Protein AF-A0A7X8MDA4-F1 (afdb_mo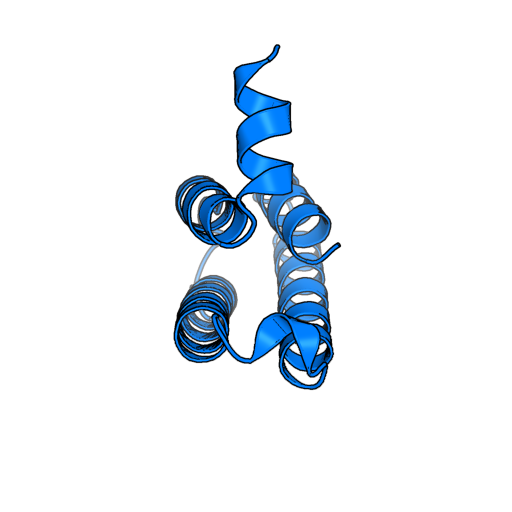nomer)

Solvent-accessible surface area (backbone atoms only — not comparable to full-atom values): 4815 Å² total; per-residue (Å²): 108,39,62,55,27,43,51,49,19,48,75,22,49,93,40,58,69,57,20,45,54,22,44,52,53,21,48,54,40,47,53,58,46,64,73,36,76,90,40,58,91,47,39,70,57,51,53,52,51,46,52,54,49,50,52,50,61,70,42,96,57,72,64,87,36,64,72,57,48,58,57,59,42,62,76,36,67,66,64,42,54,59,64,75,74,111

Radius of gyration: 12.81 Å; Cα contacts (8 Å, |Δi|>4): 79; chains: 1; bounding box: 29×31×32 Å

Nearest PDB structures (foldseek):
  8dz8-assembly2_B  TM=4.884E-01  e=5.056E-01  synthetic construct
  7vrc-assembly2_C  TM=2.807E-01  e=6.016E+00  Saccharomyces cerevisiae S288C

Structure (mmCIF, N/CA/C/O backbone):
data_AF-A0A7X8MDA4-F1
#
_entry.id   AF-A0A7X8MDA4-F1
#
loop_
_atom_site.group_PDB
_atom_site.id
_atom_site.type_symbol
_atom_site.label_atom_id
_atom_site.label_alt_id
_atom_site.label_comp_id
_atom_site.label_asym_id
_atom_site.label_entity_id
_atom_site.label_seq_id
_atom_site.pdbx_PDB_ins_code
_atom_site.Cartn_x
_atom_site.Cartn_y
_atom_site.Cartn_z
_atom_site.occupancy
_atom_site.B_iso_or_equiv
_atom_site.auth_seq_id
_atom_site.auth_comp_id
_atom_site.auth_asym_id
_atom_site.auth_atom_id
_atom_site.pdbx_PDB_model_num
ATOM 1 N N . MET A 1 1 ? 3.832 4.974 8.934 1.00 74.75 1 MET A N 1
ATOM 2 C CA . MET A 1 1 ? 4.794 3.879 8.657 1.00 74.75 1 MET A CA 1
ATOM 3 C C . MET A 1 1 ? 4.538 3.226 7.302 1.00 74.75 1 MET A C 1
ATOM 5 O O . MET A 1 1 ? 5.394 3.380 6.448 1.00 74.75 1 MET A O 1
ATOM 9 N N . ALA A 1 2 ? 3.376 2.608 7.038 1.00 88.50 2 ALA A N 1
ATOM 10 C CA . ALA A 1 2 ? 3.070 2.041 5.710 1.00 88.50 2 ALA A CA 1
ATOM 11 C C . ALA A 1 2 ? 3.175 3.073 4.564 1.00 88.50 2 ALA A C 1
ATOM 13 O O . ALA A 1 2 ? 3.782 2.800 3.532 1.00 88.50 2 ALA A O 1
ATOM 14 N N . LEU A 1 3 ? 2.681 4.299 4.787 1.00 90.94 3 LEU A N 1
ATOM 15 C CA . LEU A 1 3 ? 2.819 5.419 3.843 1.00 90.94 3 LEU A CA 1
ATOM 16 C C . LEU A 1 3 ? 4.279 5.806 3.550 1.00 90.94 3 LEU A C 1
ATOM 18 O O . LEU A 1 3 ? 4.575 6.228 2.437 1.00 90.94 3 LEU A O 1
ATOM 22 N N . ASN A 1 4 ? 5.202 5.627 4.503 1.00 93.44 4 ASN A N 1
ATOM 23 C CA . ASN A 1 4 ? 6.617 5.949 4.288 1.00 93.44 4 ASN A CA 1
ATOM 24 C C . ASN A 1 4 ? 7.246 4.969 3.294 1.00 93.44 4 ASN A C 1
ATOM 26 O O . ASN A 1 4 ? 8.009 5.383 2.427 1.00 93.44 4 ASN A O 1
ATOM 30 N N . GLU A 1 5 ? 6.895 3.685 3.388 1.00 96.44 5 GLU A N 1
ATOM 31 C CA . GLU A 1 5 ? 7.348 2.671 2.432 1.00 96.44 5 GLU A CA 1
ATOM 32 C C . GLU A 1 5 ? 6.678 2.841 1.067 1.00 96.44 5 GLU A C 1
ATOM 34 O O . GLU A 1 5 ? 7.329 2.680 0.038 1.00 96.44 5 GLU A O 1
ATOM 39 N N . LEU A 1 6 ? 5.422 3.292 1.029 1.00 94.44 6 LEU A N 1
ATOM 40 C CA . LEU A 1 6 ? 4.764 3.627 -0.233 1.00 94.44 6 LEU A CA 1
ATOM 41 C C . LEU A 1 6 ? 5.405 4.849 -0.923 1.00 94.44 6 LEU A C 1
ATOM 43 O O . LEU A 1 6 ? 5.556 4.862 -2.147 1.00 94.44 6 LEU A O 1
ATOM 47 N N . ASN A 1 7 ? 5.838 5.845 -0.142 1.00 95.00 7 ASN A N 1
ATOM 48 C CA . ASN A 1 7 ? 6.620 6.985 -0.626 1.00 95.00 7 ASN A CA 1
ATOM 49 C C . ASN A 1 7 ? 8.037 6.570 -1.056 1.00 95.00 7 ASN A C 1
ATOM 51 O O . ASN A 1 7 ?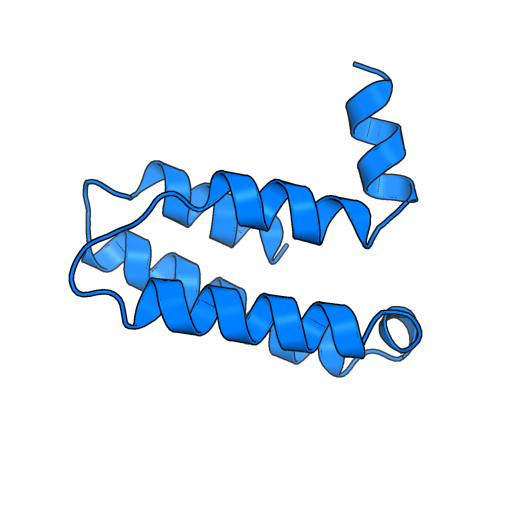 8.548 7.029 -2.074 1.00 95.00 7 ASN A O 1
ATOM 55 N N . ARG A 1 8 ? 8.668 5.637 -0.336 1.00 95.88 8 ARG A N 1
ATOM 56 C CA . ARG A 1 8 ? 9.941 5.042 -0.760 1.00 95.88 8 ARG A CA 1
ATOM 57 C C . ARG A 1 8 ? 9.795 4.342 -2.111 1.00 95.88 8 ARG A C 1
ATOM 59 O O . ARG A 1 8 ? 10.637 4.555 -2.975 1.00 95.88 8 ARG A O 1
ATOM 6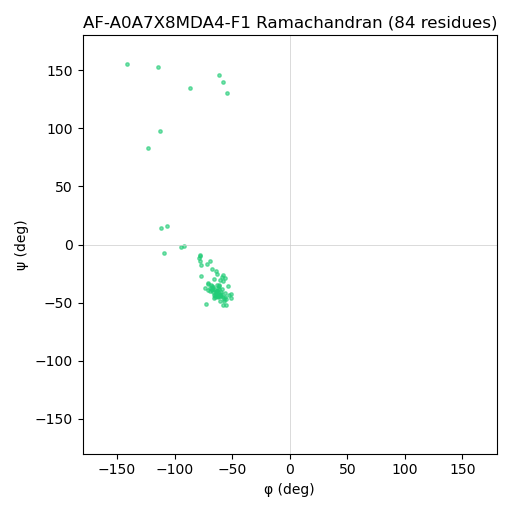6 N N . ALA A 1 9 ? 8.723 3.574 -2.316 1.00 96.88 9 ALA A N 1
ATOM 67 C CA . ALA A 1 9 ? 8.436 2.941 -3.602 1.00 96.88 9 ALA A CA 1
ATOM 68 C C . ALA A 1 9 ? 8.314 3.988 -4.723 1.00 96.88 9 ALA A C 1
ATOM 70 O O . ALA A 1 9 ? 8.960 3.844 -5.755 1.00 96.88 9 ALA A O 1
ATOM 71 N N . GLN A 1 10 ? 7.588 5.092 -4.498 1.00 96.38 10 GLN A N 1
ATOM 72 C CA . GLN A 1 10 ? 7.499 6.197 -5.465 1.00 96.38 10 GLN A CA 1
ATOM 73 C C . GLN A 1 10 ? 8.883 6.699 -5.905 1.00 96.38 10 GLN A C 1
ATOM 75 O O . GLN A 1 10 ? 9.103 6.912 -7.097 1.00 96.38 10 GLN A O 1
ATOM 80 N N . ASN A 1 11 ? 9.815 6.847 -4.963 1.00 96.88 11 ASN A N 1
ATOM 81 C CA . ASN A 1 11 ? 11.166 7.348 -5.230 1.00 96.88 11 ASN A CA 1
ATOM 82 C C . ASN A 1 11 ? 12.104 6.303 -5.860 1.00 96.88 11 ASN A C 1
ATOM 84 O O . ASN A 1 11 ? 13.150 6.671 -6.385 1.00 96.88 11 ASN A O 1
ATOM 88 N N . MET A 1 12 ? 11.739 5.018 -5.834 1.00 96.62 12 MET A N 1
ATOM 89 C CA . MET A 1 12 ? 12.545 3.901 -6.348 1.00 96.62 12 MET A CA 1
ATOM 90 C C . MET A 1 12 ? 12.012 3.324 -7.666 1.00 96.62 12 MET A C 1
ATOM 92 O O . MET A 1 12 ? 12.406 2.231 -8.057 1.00 96.62 12 MET A O 1
ATOM 96 N N . GLN A 1 13 ? 11.134 4.031 -8.386 1.00 95.69 13 GLN A N 1
ATOM 97 C CA . GLN A 1 13 ? 10.569 3.545 -9.657 1.00 95.69 13 GLN A CA 1
ATOM 98 C C . GLN A 1 13 ? 11.627 3.191 -10.716 1.00 95.69 13 GLN A C 1
ATOM 100 O O . GLN A 1 13 ? 11.397 2.299 -11.527 1.00 95.69 13 GLN A O 1
ATOM 105 N N . SER A 1 14 ? 12.795 3.841 -10.699 1.00 96.38 14 SER A N 1
ATOM 106 C CA . SER A 1 14 ? 13.919 3.520 -11.592 1.00 96.38 14 SER A CA 1
ATOM 107 C C . SER A 1 14 ? 14.729 2.291 -11.156 1.00 96.38 14 SER A C 1
ATOM 109 O O . SER A 1 14 ? 15.541 1.788 -11.929 1.00 96.38 14 SER A O 1
ATOM 111 N N . VAL A 1 15 ? 14.511 1.782 -9.940 1.00 97.38 15 VAL A N 1
ATOM 112 C CA . VAL A 1 15 ? 15.218 0.637 -9.353 1.00 97.38 15 VAL A CA 1
ATOM 113 C C . VAL A 1 15 ? 14.187 -0.424 -8.965 1.00 97.38 15 VAL A C 1
ATOM 115 O O . VAL A 1 15 ? 13.755 -0.519 -7.817 1.00 97.38 15 VAL A O 1
ATOM 118 N N . ALA A 1 16 ? 13.777 -1.242 -9.939 1.00 95.75 16 ALA A N 1
ATOM 119 C CA . ALA A 1 16 ? 12.636 -2.157 -9.810 1.00 95.75 16 ALA A CA 1
ATOM 120 C C . ALA A 1 16 ? 12.701 -3.102 -8.592 1.00 95.75 16 ALA A C 1
ATOM 122 O O . ALA A 1 16 ? 11.674 -3.379 -7.972 1.00 95.75 16 ALA A O 1
ATOM 123 N N . LEU A 1 17 ? 13.896 -3.575 -8.217 1.00 97.25 17 LEU A N 1
ATOM 124 C CA . LEU A 1 17 ? 14.072 -4.414 -7.029 1.00 97.25 17 LEU A CA 1
ATOM 125 C C . LEU A 1 17 ? 13.735 -3.654 -5.737 1.00 97.25 17 LEU A C 1
ATOM 127 O O . LEU A 1 17 ? 13.010 -4.167 -4.887 1.00 97.25 17 LEU A O 1
ATOM 131 N N . GLU A 1 18 ? 14.220 -2.420 -5.600 1.00 97.69 18 GLU A N 1
ATOM 132 C CA . GLU A 1 18 ? 13.962 -1.588 -4.421 1.00 97.69 18 GLU A CA 1
ATOM 133 C C . GLU A 1 18 ? 12.512 -1.097 -4.373 1.00 97.69 18 GLU A C 1
ATOM 135 O O . GLU A 1 18 ? 11.919 -1.043 -3.294 1.00 97.69 18 GLU A O 1
ATOM 140 N N . TYR A 1 19 ? 11.903 -0.833 -5.535 1.00 98.25 19 TYR A N 1
ATOM 141 C CA . TYR A 1 19 ? 10.465 -0.593 -5.651 1.00 98.25 19 TYR A CA 1
ATOM 142 C C . TYR A 1 19 ? 9.658 -1.758 -5.062 1.00 98.25 19 TYR A C 1
ATOM 144 O O . TYR A 1 19 ? 8.822 -1.550 -4.181 1.00 98.25 19 TYR A O 1
ATOM 152 N N . LYS A 1 20 ? 9.944 -2.997 -5.491 1.00 97.94 20 LYS A N 1
ATOM 153 C CA . LYS A 1 20 ? 9.239 -4.193 -5.004 1.00 97.94 20 LYS A CA 1
ATOM 154 C C . LYS A 1 20 ? 9.437 -4.421 -3.509 1.00 97.94 20 LYS A C 1
ATOM 156 O O . LYS A 1 20 ? 8.451 -4.613 -2.804 1.00 97.94 20 LYS A O 1
ATOM 161 N N . ARG A 1 21 ? 10.671 -4.299 -3.012 1.00 98.25 21 ARG A N 1
ATOM 162 C CA . ARG A 1 21 ? 10.983 -4.413 -1.577 1.00 98.25 21 ARG A CA 1
ATOM 163 C C . ARG A 1 21 ? 10.234 -3.386 -0.729 1.00 98.25 21 ARG A C 1
ATOM 165 O O . ARG A 1 21 ? 9.801 -3.686 0.380 1.00 98.25 21 ARG A O 1
ATOM 172 N N . ALA A 1 22 ? 10.078 -2.161 -1.231 1.00 98.19 22 ALA A N 1
ATOM 173 C CA . ALA A 1 22 ? 9.299 -1.134 -0.549 1.00 98.19 22 ALA A CA 1
ATOM 174 C C . ALA A 1 22 ? 7.799 -1.478 -0.515 1.00 98.19 22 ALA A C 1
ATOM 176 O O . ALA A 1 22 ? 7.152 -1.289 0.515 1.00 98.19 22 ALA A O 1
ATOM 177 N N . LEU A 1 23 ? 7.247 -2.042 -1.594 1.00 98.12 23 LEU A N 1
ATOM 178 C CA . LEU A 1 23 ? 5.859 -2.513 -1.607 1.00 98.12 23 LEU A CA 1
ATOM 179 C C . LEU A 1 23 ? 5.628 -3.726 -0.691 1.00 98.12 23 LEU A C 1
ATOM 181 O O . LEU A 1 23 ? 4.604 -3.758 -0.015 1.00 98.12 23 LEU A O 1
ATOM 185 N N . GLU A 1 24 ? 6.565 -4.675 -0.609 1.00 98.06 24 GLU A N 1
ATOM 186 C CA . GLU A 1 24 ? 6.500 -5.821 0.320 1.00 98.06 24 GLU A CA 1
ATOM 187 C C . GLU A 1 24 ? 6.399 -5.352 1.771 1.00 98.06 24 GLU A C 1
ATOM 189 O O . GLU A 1 24 ? 5.443 -5.686 2.469 1.00 98.06 24 GLU A O 1
ATOM 194 N N . ARG A 1 25 ? 7.308 -4.464 2.191 1.00 98.12 25 ARG A N 1
ATOM 195 C CA . ARG A 1 25 ? 7.249 -3.864 3.532 1.00 98.12 25 ARG A CA 1
ATOM 196 C C . ARG A 1 25 ? 5.966 -3.065 3.749 1.00 98.12 25 ARG A C 1
ATOM 198 O O . ARG A 1 25 ? 5.418 -3.057 4.848 1.00 98.12 25 ARG A O 1
ATOM 205 N N . CYS A 1 26 ? 5.461 -2.385 2.718 1.00 97.31 26 CYS A N 1
ATOM 206 C CA . CYS A 1 26 ? 4.185 -1.679 2.805 1.00 97.31 26 CYS A CA 1
ATOM 207 C C . CYS A 1 26 ? 3.018 -2.649 3.069 1.00 97.31 26 CYS A C 1
ATOM 209 O O . CYS A 1 26 ? 2.199 -2.374 3.944 1.00 97.31 26 CYS A O 1
ATOM 211 N N . LEU A 1 27 ? 2.971 -3.793 2.373 1.00 97.62 27 LEU A N 1
ATOM 212 C CA . LEU A 1 27 ? 1.971 -4.846 2.590 1.00 97.62 27 LEU A CA 1
ATOM 213 C C . LEU A 1 27 ? 2.042 -5.408 4.013 1.00 97.62 27 LEU A C 1
ATOM 215 O O . LEU A 1 27 ? 1.018 -5.446 4.692 1.00 97.62 27 LEU A O 1
ATOM 219 N N . GLU A 1 28 ? 3.238 -5.764 4.484 1.00 97.31 28 GLU A N 1
ATOM 220 C CA . GLU A 1 28 ? 3.456 -6.258 5.850 1.00 97.31 28 GLU A CA 1
ATOM 221 C C . GLU A 1 28 ? 2.956 -5.259 6.899 1.00 97.31 28 GLU A C 1
ATOM 223 O O . GLU A 1 28 ? 2.244 -5.620 7.837 1.00 97.31 28 GLU A O 1
ATOM 228 N N . LEU A 1 29 ? 3.272 -3.974 6.722 1.00 95.94 29 LEU A N 1
ATOM 229 C CA . LEU A 1 29 ? 2.832 -2.920 7.631 1.00 95.94 29 LEU A CA 1
ATOM 230 C C . LEU A 1 29 ? 1.312 -2.729 7.609 1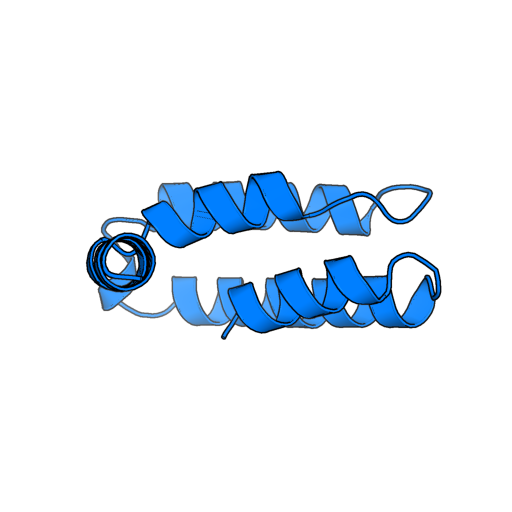.00 95.94 29 LEU A C 1
ATOM 232 O O . LEU A 1 29 ? 0.723 -2.499 8.663 1.00 95.94 29 LEU A O 1
ATOM 236 N N . VAL A 1 30 ? 0.664 -2.831 6.445 1.00 94.50 30 VAL A N 1
ATOM 237 C CA . VAL A 1 30 ? -0.803 -2.761 6.344 1.00 94.50 30 VAL A CA 1
ATOM 238 C C . VAL A 1 30 ? -1.466 -3.971 7.008 1.00 94.50 30 VAL A C 1
ATOM 240 O O . VAL A 1 30 ? -2.494 -3.810 7.673 1.00 94.50 30 VAL A O 1
ATOM 243 N N . ASP A 1 31 ? -0.871 -5.158 6.897 1.00 94.56 31 ASP A N 1
ATOM 244 C CA . ASP A 1 31 ? -1.352 -6.365 7.573 1.00 94.56 31 ASP A CA 1
ATOM 245 C C . ASP A 1 31 ? -1.215 -6.237 9.098 1.00 94.56 31 ASP A C 1
ATOM 247 O O . ASP A 1 31 ? -2.179 -6.479 9.831 1.00 94.56 31 ASP A O 1
ATOM 251 N N . LEU A 1 32 ? -0.078 -5.724 9.578 1.00 94.44 32 LEU A N 1
ATOM 252 C CA . LEU A 1 32 ? 0.130 -5.404 10.993 1.00 94.44 32 LEU A CA 1
ATOM 253 C C . LEU A 1 32 ? -0.856 -4.343 11.503 1.00 94.44 32 LEU A C 1
ATOM 255 O O . LEU A 1 32 ? -1.413 -4.499 12.589 1.00 94.44 32 LEU A O 1
ATOM 259 N N . MET A 1 33 ? -1.106 -3.278 10.732 1.00 91.62 33 MET A N 1
ATOM 260 C CA . MET A 1 33 ? -2.100 -2.252 11.076 1.00 91.62 33 MET A CA 1
ATOM 261 C C . MET A 1 33 ? -3.503 -2.855 11.186 1.00 91.62 33 MET A C 1
ATOM 263 O O . MET A 1 33 ? -4.219 -2.580 12.146 1.00 91.62 33 MET A O 1
ATOM 267 N N . SER A 1 34 ? -3.881 -3.718 10.243 1.00 91.31 34 SER A N 1
ATOM 268 C CA . SER A 1 34 ? -5.206 -4.348 10.194 1.00 91.31 34 SER A CA 1
ATOM 269 C C . SER A 1 34 ? -5.493 -5.259 11.395 1.00 91.31 34 SER A C 1
ATOM 271 O O . SER A 1 34 ? -6.658 -5.484 11.724 1.00 91.31 34 SER A O 1
ATOM 273 N N . ALA A 1 35 ? -4.454 -5.761 12.070 1.00 92.56 35 ALA A N 1
ATOM 274 C CA . ALA A 1 35 ? -4.585 -6.546 13.296 1.00 92.56 35 ALA A CA 1
ATOM 275 C C . AL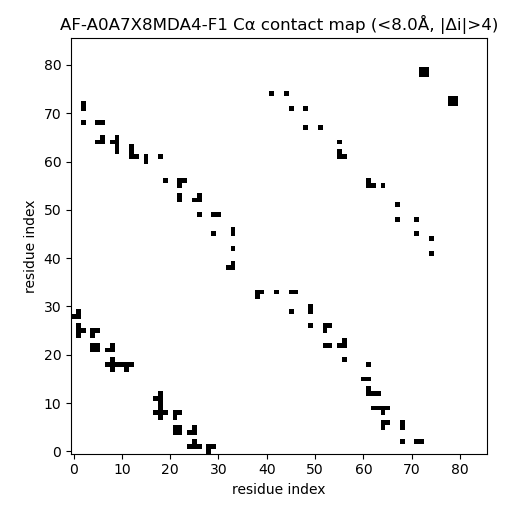A A 1 35 ? -4.872 -5.689 14.548 1.00 92.56 35 ALA A C 1
ATOM 277 O O . ALA A 1 35 ? -5.329 -6.218 15.562 1.00 92.56 35 ALA A O 1
ATOM 278 N N . GLN A 1 36 ? -4.632 -4.373 14.503 1.00 92.94 36 GLN A N 1
ATOM 279 C CA . GLN A 1 36 ? -4.785 -3.499 15.668 1.00 92.94 36 GLN A CA 1
ATOM 280 C C . GLN A 1 36 ? -6.231 -2.984 15.816 1.00 92.94 36 GLN A C 1
ATOM 282 O O . GLN A 1 36 ? -6.809 -2.475 14.850 1.00 92.94 36 GLN A O 1
ATOM 287 N N . PRO A 1 37 ? -6.826 -3.012 17.029 1.00 92.88 37 PRO A N 1
ATOM 288 C CA . PRO A 1 37 ? -8.211 -2.585 17.250 1.00 92.88 37 PRO A CA 1
ATOM 289 C C . PRO A 1 37 ? -8.525 -1.141 16.835 1.00 92.88 37 PRO A C 1
ATOM 291 O O . PRO A 1 37 ? -9.644 -0.871 16.401 1.00 92.88 37 PRO A O 1
ATOM 294 N N . VAL A 1 38 ? -7.547 -0.231 16.929 1.00 89.12 38 VAL A N 1
ATOM 295 C CA . VAL A 1 38 ? -7.697 1.190 16.557 1.00 89.12 38 VAL A CA 1
ATOM 296 C C . VAL A 1 38 ? -8.097 1.378 15.089 1.00 89.12 38 VAL A C 1
ATOM 298 O O . VAL A 1 38 ? -8.795 2.330 14.757 1.00 89.12 38 VAL A O 1
ATOM 301 N N . TRP A 1 39 ? -7.729 0.433 14.221 1.00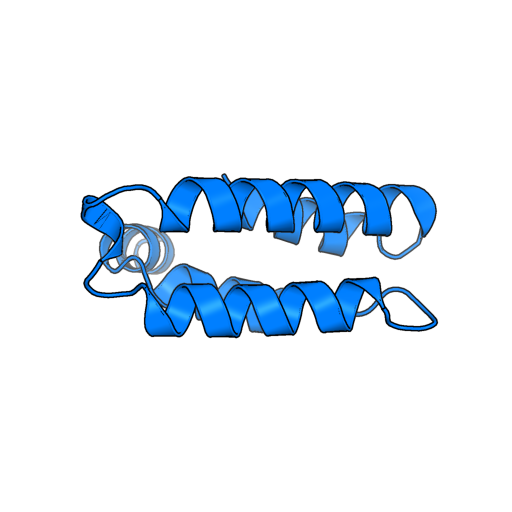 89.12 39 TRP A N 1
ATOM 302 C CA . TRP A 1 39 ? -8.022 0.485 12.791 1.00 89.12 39 TRP A CA 1
ATOM 303 C C . TRP A 1 39 ? -9.333 -0.205 12.400 1.00 89.12 39 TRP A C 1
ATOM 305 O O . TRP A 1 39 ? -9.710 -0.163 11.230 1.00 89.12 39 TRP A O 1
ATOM 315 N N . ARG A 1 40 ? -10.076 -0.801 13.348 1.00 91.12 40 ARG A N 1
ATOM 316 C CA . ARG A 1 40 ? -11.366 -1.465 13.068 1.00 91.12 40 ARG A CA 1
ATOM 317 C C . ARG A 1 40 ? -12.354 -0.594 12.274 1.00 91.12 40 ARG A C 1
ATOM 319 O O . ARG A 1 40 ? -12.938 -1.135 11.336 1.00 91.12 40 ARG A O 1
ATOM 326 N N . PRO A 1 41 ? -12.528 0.715 12.566 1.00 90.56 41 PRO A N 1
ATOM 327 C CA . PRO A 1 41 ? -13.450 1.563 11.804 1.00 90.56 41 PRO A CA 1
ATOM 328 C C . PRO A 1 41 ? -13.067 1.739 10.328 1.00 90.56 41 PRO A C 1
ATOM 330 O O . PRO A 1 41 ? -13.944 1.983 9.510 1.00 90.56 41 PRO A O 1
ATOM 333 N N . ALA A 1 42 ? -11.781 1.591 9.990 1.00 89.62 42 ALA A N 1
ATOM 334 C CA . ALA A 1 42 ? -11.236 1.760 8.640 1.00 89.62 42 ALA A CA 1
ATOM 335 C C . ALA A 1 42 ? -10.745 0.433 8.027 1.00 89.62 42 ALA A C 1
ATOM 337 O O . ALA A 1 42 ? -9.996 0.424 7.049 1.00 89.62 42 ALA A O 1
ATOM 338 N N . LEU A 1 43 ? -11.120 -0.715 8.607 1.00 91.38 43 LEU A N 1
ATOM 339 C CA . LEU A 1 43 ? -10.576 -2.020 8.217 1.00 91.38 43 LEU A CA 1
ATOM 340 C C . LEU A 1 43 ? -10.920 -2.384 6.767 1.00 91.38 43 LEU A C 1
ATOM 342 O O . LEU A 1 43 ? -10.122 -3.012 6.069 1.00 91.38 43 LEU A O 1
ATOM 346 N N . ARG A 1 44 ? -12.110 -1.998 6.296 1.00 92.88 44 ARG A N 1
ATOM 347 C CA . ARG A 1 44 ? -12.534 -2.235 4.910 1.00 92.88 44 ARG A CA 1
ATOM 348 C C . ARG A 1 44 ? -11.647 -1.452 3.941 1.00 92.88 44 ARG A C 1
ATOM 350 O O . ARG A 1 44 ? -11.224 -1.985 2.919 1.00 92.88 44 ARG A O 1
ATOM 357 N N . GLU A 1 45 ? -11.355 -0.209 4.274 1.00 91.50 45 GLU A N 1
ATOM 358 C CA . GLU A 1 45 ? -10.561 0.722 3.490 1.00 91.50 45 GLU A CA 1
ATOM 359 C C . GLU A 1 45 ? -9.085 0.315 3.498 1.00 91.50 45 GLU A C 1
ATOM 361 O O . GLU A 1 45 ? -8.457 0.315 2.441 1.00 91.50 45 GLU A O 1
ATOM 366 N N . LEU A 1 46 ? -8.559 -0.155 4.634 1.00 92.12 46 LEU A N 1
ATOM 367 C CA . LEU A 1 46 ? -7.222 -0.751 4.716 1.00 92.12 46 LEU A CA 1
ATOM 368 C C . LEU A 1 46 ? -7.088 -1.989 3.826 1.00 92.12 46 LEU A C 1
ATOM 370 O O . LEU A 1 46 ? -6.106 -2.110 3.099 1.00 92.12 46 LEU A O 1
ATOM 374 N N . ARG A 1 47 ? -8.088 -2.882 3.812 1.00 93.31 47 ARG A N 1
ATOM 375 C CA . ARG A 1 47 ? -8.092 -4.063 2.928 1.00 93.31 47 ARG A CA 1
ATOM 376 C C . ARG A 1 47 ? -8.122 -3.682 1.447 1.00 93.31 47 ARG A C 1
ATOM 378 O O . ARG A 1 47 ? -7.412 -4.293 0.653 1.00 93.31 47 ARG A O 1
ATOM 385 N N . ARG A 1 48 ? -8.894 -2.656 1.073 1.00 93.62 48 ARG A N 1
ATOM 386 C CA . ARG A 1 48 ? -8.890 -2.107 -0.296 1.00 93.62 48 ARG A CA 1
ATOM 387 C C . ARG A 1 48 ? -7.534 -1.503 -0.649 1.00 93.62 48 ARG A C 1
ATOM 389 O O . ARG A 1 48 ? -7.002 -1.775 -1.719 1.00 93.62 48 ARG A O 1
ATOM 396 N N . GLY A 1 49 ? -6.949 -0.734 0.267 1.00 93.81 49 GLY A N 1
ATOM 397 C CA . GLY A 1 49 ? -5.601 -0.194 0.114 1.00 93.81 49 GLY A CA 1
ATOM 398 C C . GLY A 1 49 ? -4.569 -1.298 -0.100 1.00 93.81 49 GLY A C 1
ATOM 399 O O . GLY A 1 49 ? -3.797 -1.234 -1.050 1.00 93.81 49 GLY A O 1
ATOM 400 N N . ARG A 1 50 ? -4.620 -2.362 0.708 1.00 95.69 50 ARG A N 1
ATOM 401 C CA . ARG A 1 50 ? -3.781 -3.556 0.554 1.00 95.69 50 ARG A CA 1
ATOM 402 C C . ARG A 1 50 ? -3.907 -4.180 -0.835 1.00 95.69 50 ARG A C 1
ATOM 404 O O . ARG A 1 50 ? -2.895 -4.494 -1.453 1.00 95.69 50 ARG A O 1
ATOM 411 N N . GLU A 1 51 ? -5.130 -4.347 -1.336 1.00 96.62 51 GLU A N 1
ATOM 412 C CA . GLU A 1 51 ? -5.368 -4.874 -2.683 1.00 96.62 51 GLU A CA 1
ATOM 413 C C . GLU A 1 51 ? -4.720 -3.987 -3.757 1.00 96.62 51 GLU A C 1
ATOM 415 O O . GLU A 1 51 ? -4.065 -4.492 -4.667 1.00 96.62 51 GLU A O 1
ATOM 420 N N . MET A 1 52 ? -4.829 -2.662 -3.628 1.00 96.12 52 MET A N 1
ATOM 421 C CA . MET A 1 52 ? -4.177 -1.728 -4.549 1.00 96.12 52 MET A CA 1
ATOM 422 C C . MET A 1 52 ? -2.645 -1.824 -4.492 1.00 96.12 52 MET A C 1
ATOM 424 O O . MET A 1 52 ? -2.006 -1.810 -5.543 1.00 96.12 52 MET A O 1
ATOM 428 N N . ILE A 1 53 ? -2.051 -1.987 -3.303 1.00 96.88 53 ILE A N 1
ATOM 429 C CA . ILE A 1 53 ? -0.601 -2.214 -3.149 1.00 96.88 53 ILE A CA 1
ATOM 430 C C . ILE A 1 53 ? -0.190 -3.525 -3.836 1.00 96.88 53 ILE A C 1
ATOM 432 O O . ILE A 1 53 ? 0.793 -3.553 -4.573 1.00 96.88 53 ILE A O 1
ATOM 436 N N . ALA A 1 54 ? -0.962 -4.600 -3.657 1.00 97.31 54 ALA A N 1
ATOM 437 C CA . ALA A 1 54 ? -0.682 -5.888 -4.290 1.00 97.31 54 ALA A CA 1
ATOM 438 C C . ALA A 1 54 ? -0.740 -5.805 -5.826 1.00 97.31 54 ALA A C 1
ATOM 440 O O . ALA A 1 54 ? 0.096 -6.394 -6.509 1.00 97.31 54 ALA A O 1
ATOM 441 N N . ARG A 1 55 ? -1.676 -5.021 -6.381 1.00 97.25 55 ARG A N 1
ATOM 442 C CA . ARG A 1 55 ? -1.740 -4.754 -7.828 1.00 97.25 55 ARG A CA 1
ATOM 443 C C . ARG A 1 55 ? -0.506 -4.004 -8.334 1.00 97.25 55 ARG A C 1
ATOM 445 O O . ARG A 1 55 ? 0.002 -4.351 -9.394 1.00 97.25 55 ARG A 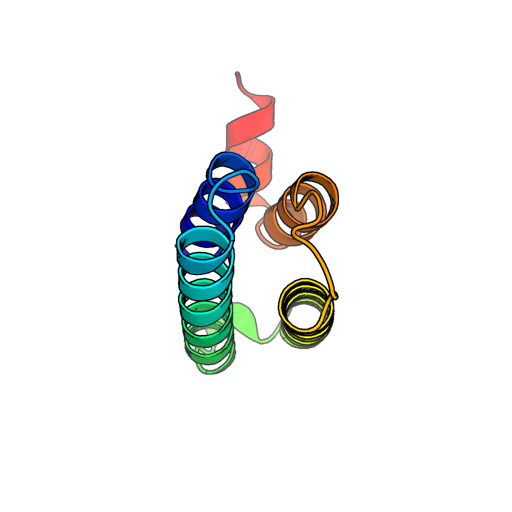O 1
ATOM 452 N N . LEU A 1 56 ? -0.002 -3.022 -7.580 1.00 96.81 56 LEU A N 1
ATOM 453 C CA . LEU A 1 56 ? 1.253 -2.330 -7.909 1.00 96.81 56 LEU A CA 1
ATOM 454 C C . LEU A 1 56 ? 2.450 -3.291 -7.883 1.00 96.81 56 LEU A C 1
ATOM 456 O O . LEU A 1 56 ? 3.310 -3.229 -8.756 1.00 96.81 56 LEU A O 1
ATOM 460 N N . TYR A 1 57 ? 2.489 -4.209 -6.915 1.00 97.31 57 TYR A N 1
ATOM 461 C CA . TYR A 1 57 ? 3.559 -5.202 -6.793 1.00 97.31 57 TYR A CA 1
ATOM 462 C C . TYR A 1 57 ? 3.567 -6.212 -7.951 1.00 97.31 57 TYR A C 1
ATOM 464 O O . TYR A 1 57 ? 4.630 -6.580 -8.457 1.00 97.31 57 TYR A O 1
ATOM 472 N N . ALA A 1 58 ? 2.378 -6.651 -8.372 1.00 97.19 58 ALA A N 1
ATOM 473 C CA . ALA A 1 58 ? 2.190 -7.602 -9.464 1.00 97.19 58 ALA A CA 1
ATOM 474 C C . ALA A 1 58 ? 2.326 -6.972 -10.862 1.00 97.19 58 ALA A C 1
ATOM 476 O O . ALA A 1 58 ? 2.357 -7.699 -11.855 1.00 97.19 58 ALA A O 1
ATOM 477 N N . ALA A 1 59 ? 2.395 -5.642 -10.959 1.00 96.56 59 ALA A N 1
ATOM 478 C CA . ALA A 1 59 ? 2.536 -4.954 -12.233 1.00 96.56 59 ALA A CA 1
ATOM 479 C C . ALA A 1 59 ? 3.854 -5.345 -12.938 1.00 96.56 59 ALA A C 1
ATOM 481 O O . ALA A 1 59 ? 4.878 -5.561 -12.280 1.00 96.56 59 ALA A O 1
ATOM 482 N N . PRO A 1 60 ? 3.862 -5.412 -14.282 1.00 95.81 60 PRO A N 1
ATOM 483 C CA . PRO A 1 60 ? 5.049 -5.799 -15.046 1.00 95.81 60 PRO A CA 1
ATOM 484 C C . PRO A 1 60 ? 6.185 -4.767 -14.959 1.00 95.81 60 PRO A C 1
ATOM 486 O O . PRO A 1 60 ? 7.342 -5.110 -15.186 1.00 95.81 60 PRO A O 1
ATOM 489 N N . ALA A 1 61 ? 5.868 -3.517 -14.613 1.00 95.44 61 ALA A N 1
ATOM 490 C CA . ALA A 1 61 ? 6.823 -2.437 -14.409 1.00 95.44 61 ALA A CA 1
ATOM 491 C C . ALA A 1 61 ? 6.399 -1.566 -13.210 1.00 95.44 61 ALA A C 1
ATOM 493 O O . ALA A 1 61 ? 5.206 -1.527 -12.892 1.00 95.44 61 ALA A O 1
ATOM 494 N N . PRO A 1 62 ? 7.341 -0.860 -12.554 1.00 96.56 62 PRO A N 1
ATOM 495 C CA . PRO A 1 62 ? 7.024 0.084 -11.487 1.00 96.56 62 PRO A CA 1
ATOM 496 C C . PRO A 1 62 ? 6.010 1.140 -11.931 1.00 96.56 62 PRO A C 1
ATOM 498 O O . PRO A 1 62 ? 6.173 1.772 -12.973 1.00 96.56 62 PRO A O 1
ATOM 501 N N . LEU A 1 63 ? 4.971 1.33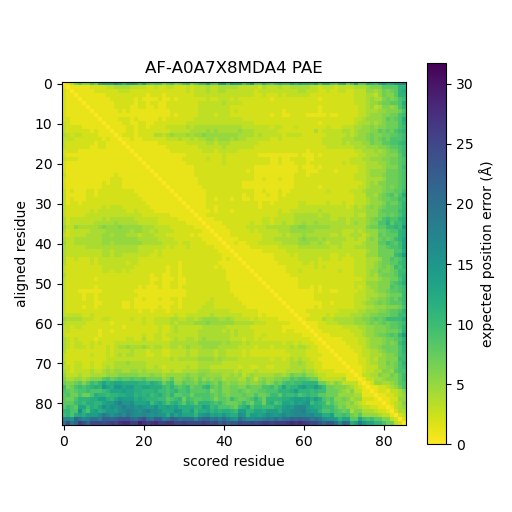4 -11.120 1.00 96.62 63 LEU A N 1
ATOM 502 C CA . LEU A 1 63 ? 3.923 2.324 -11.356 1.00 96.62 63 LEU A CA 1
ATOM 503 C C . LEU A 1 63 ? 3.936 3.413 -10.271 1.00 96.62 63 LEU A C 1
ATOM 505 O O . LEU A 1 63 ? 4.315 3.135 -9.124 1.00 96.62 63 LEU A O 1
ATOM 509 N N . PRO A 1 64 ? 3.466 4.633 -10.585 1.00 94.62 64 PRO A N 1
ATOM 510 C CA . PRO A 1 64 ? 3.307 5.689 -9.593 1.00 94.62 64 PRO A CA 1
ATOM 511 C C . PRO A 1 64 ? 2.379 5.270 -8.446 1.00 94.62 64 PRO A C 1
ATOM 513 O O . PRO A 1 64 ? 1.329 4.666 -8.662 1.00 94.62 64 PRO A O 1
ATOM 516 N N . THR A 1 65 ? 2.734 5.640 -7.217 1.00 94.25 65 THR A N 1
ATOM 517 C CA . THR A 1 65 ? 1.988 5.291 -5.997 1.00 94.25 65 THR A CA 1
ATOM 518 C C . THR A 1 65 ? 1.274 6.491 -5.360 1.00 94.25 65 THR A C 1
ATOM 520 O O . THR A 1 65 ? 0.472 6.312 -4.446 1.00 94.25 65 THR A O 1
ATOM 523 N N . LEU A 1 66 ? 1.508 7.712 -5.859 1.00 91.00 66 LEU A N 1
ATOM 524 C CA . LEU A 1 66 ? 0.987 8.982 -5.321 1.00 91.00 66 LEU A CA 1
ATOM 525 C C . LEU A 1 66 ? -0.532 8.992 -5.080 1.00 91.00 66 LEU A C 1
ATOM 527 O O . LEU A 1 66 ? -0.986 9.397 -4.011 1.00 91.00 66 LEU A O 1
ATOM 531 N N . SER A 1 67 ? -1.330 8.506 -6.034 1.00 88.19 67 SER A N 1
ATOM 532 C CA . SER A 1 67 ? -2.792 8.460 -5.885 1.00 88.19 67 SER A CA 1
ATOM 533 C C . SER A 1 67 ? -3.225 7.586 -4.706 1.00 88.19 67 SER A C 1
ATOM 535 O O . SER A 1 67 ? -4.144 7.942 -3.969 1.00 88.19 67 SER A O 1
ATOM 537 N N . LEU A 1 68 ? -2.532 6.467 -4.492 1.00 90.50 68 LEU A N 1
ATOM 538 C CA . LEU A 1 68 ? -2.791 5.564 -3.377 1.00 90.50 68 LEU A CA 1
ATOM 539 C C . LEU A 1 68 ? -2.293 6.145 -2.047 1.00 90.50 68 LEU A C 1
ATOM 541 O O . LEU A 1 68 ? -2.978 6.003 -1.036 1.00 90.50 68 LEU A O 1
ATOM 545 N N . GLN A 1 69 ? -1.151 6.841 -2.046 1.00 90.69 69 GLN A N 1
ATOM 546 C CA . GLN A 1 69 ? -0.666 7.562 -0.865 1.00 90.69 69 GLN A CA 1
ATOM 547 C C . GLN A 1 69 ? -1.711 8.573 -0.377 1.00 90.69 69 GLN A C 1
ATOM 549 O O . GLN A 1 69 ? -2.075 8.566 0.797 1.00 90.69 69 GLN A O 1
ATOM 554 N N . ASN A 1 70 ? -2.252 9.380 -1.293 1.00 86.75 70 ASN A N 1
ATOM 555 C CA . ASN A 1 70 ? -3.272 10.379 -0.979 1.00 86.75 70 ASN A CA 1
ATOM 556 C C . ASN A 1 70 ? -4.559 9.746 -0.433 1.00 86.75 70 ASN A C 1
ATOM 558 O O . ASN A 1 70 ? -5.137 10.264 0.520 1.00 86.75 70 ASN A O 1
ATOM 562 N N . ALA A 1 71 ? -4.992 8.618 -1.003 1.00 86.19 71 ALA A N 1
ATOM 563 C CA . ALA A 1 71 ? -6.175 7.902 -0.533 1.00 86.19 71 ALA A CA 1
ATOM 564 C C . ALA A 1 71 ? -5.982 7.321 0.879 1.00 86.19 71 ALA A C 1
ATOM 566 O O . ALA A 1 71 ? -6.839 7.494 1.741 1.00 86.19 71 ALA A O 1
ATOM 567 N N . LEU A 1 72 ? -4.845 6.666 1.140 1.00 86.44 72 LEU A N 1
ATOM 568 C CA . LEU A 1 72 ? -4.549 6.065 2.446 1.00 86.44 72 LEU A CA 1
ATOM 569 C C . LEU A 1 72 ? -4.362 7.113 3.546 1.00 86.44 72 LEU A C 1
ATOM 571 O O . LEU A 1 72 ? -4.770 6.895 4.682 1.00 86.44 72 LEU A O 1
ATOM 575 N N . LEU A 1 73 ? -3.778 8.261 3.212 1.00 86.31 73 LEU A N 1
ATOM 576 C CA . LEU A 1 73 ? -3.600 9.376 4.136 1.00 86.31 73 LEU A CA 1
ATOM 577 C C . LEU A 1 73 ? -4.936 9.933 4.654 1.00 86.31 73 LEU A C 1
ATOM 579 O O . LEU A 1 73 ? -5.029 10.322 5.814 1.00 86.31 73 LEU A O 1
ATOM 583 N N . GLN A 1 74 ? -5.980 9.943 3.822 1.00 81.81 74 GLN A N 1
ATOM 584 C CA . GLN A 1 74 ? -7.311 10.414 4.219 1.00 81.81 74 GLN A CA 1
ATOM 585 C C . GLN A 1 74 ? -8.013 9.483 5.222 1.00 81.81 74 GLN A C 1
ATOM 587 O O . GLN A 1 74 ? -8.984 9.903 5.850 1.00 81.81 74 GLN A O 1
ATOM 592 N N . LEU A 1 75 ? -7.521 8.251 5.412 1.00 78.69 75 LEU A N 1
ATOM 593 C CA . LEU A 1 75 ? -8.034 7.328 6.433 1.00 78.69 75 LEU A CA 1
ATOM 594 C C . LEU A 1 75 ? -7.645 7.741 7.855 1.00 78.69 75 LEU A C 1
ATOM 596 O O . LEU A 1 75 ? -8.263 7.273 8.809 1.00 78.69 75 LEU A O 1
ATOM 600 N N . ASP A 1 76 ? -6.653 8.620 8.000 1.00 77.31 76 ASP A N 1
ATOM 601 C CA . ASP A 1 76 ? -6.284 9.236 9.269 1.00 77.31 76 ASP A CA 1
ATOM 602 C C . ASP A 1 76 ? -6.601 10.744 9.218 1.00 77.31 76 ASP A C 1
ATOM 604 O O . ASP A 1 76 ? -5.811 11.548 8.705 1.00 77.31 76 ASP A O 1
ATOM 608 N N . PRO A 1 77 ? -7.755 11.168 9.770 1.00 74.06 77 PRO A N 1
ATOM 609 C CA . PRO A 1 77 ? -8.145 12.573 9.808 1.00 74.06 77 PRO A CA 1
ATOM 610 C C . PRO A 1 77 ? -7.135 13.476 10.527 1.00 74.06 77 PRO A C 1
ATOM 612 O O . PRO A 1 77 ? -7.085 14.675 10.244 1.00 74.06 77 PRO A O 1
ATOM 615 N N . THR A 1 78 ? -6.349 12.934 11.462 1.00 77.81 78 THR A N 1
ATOM 616 C CA . THR A 1 78 ? -5.308 13.679 12.179 1.00 77.81 78 THR A CA 1
ATOM 617 C C . THR A 1 78 ? -4.135 13.945 11.247 1.00 77.81 78 THR A C 1
ATOM 619 O O . THR A 1 78 ? -3.755 15.104 11.070 1.00 77.81 78 THR A O 1
ATOM 622 N N . ALA A 1 79 ? -3.629 12.907 10.576 1.00 72.31 79 ALA A N 1
ATOM 623 C CA . ALA A 1 79 ? -2.553 13.038 9.594 1.00 72.31 79 ALA A CA 1
ATOM 624 C C . ALA A 1 79 ? -2.944 13.971 8.434 1.00 72.31 79 ALA A C 1
ATOM 626 O O . ALA A 1 79 ? -2.165 14.834 8.029 1.00 72.31 79 ALA A O 1
ATOM 627 N N . TRP A 1 80 ? -4.185 13.870 7.949 1.00 73.06 80 TRP A N 1
ATOM 628 C CA . TRP A 1 80 ? -4.707 14.750 6.902 1.00 73.06 80 TRP A CA 1
ATOM 629 C C . TRP A 1 80 ? -4.734 16.229 7.317 1.00 73.06 80 TRP A C 1
ATOM 631 O O . TRP A 1 80 ? -4.334 17.108 6.550 1.00 73.06 80 TRP A O 1
ATOM 641 N N . LYS A 1 81 ? -5.171 16.528 8.549 1.00 73.62 81 LYS A N 1
ATOM 642 C CA . LYS A 1 81 ? -5.198 17.902 9.083 1.00 73.62 81 LYS A CA 1
ATOM 643 C C . LYS A 1 81 ? -3.801 18.499 9.258 1.00 73.62 81 LYS A C 1
ATOM 645 O O . LYS A 1 81 ? -3.668 19.715 9.152 1.00 73.62 81 LYS 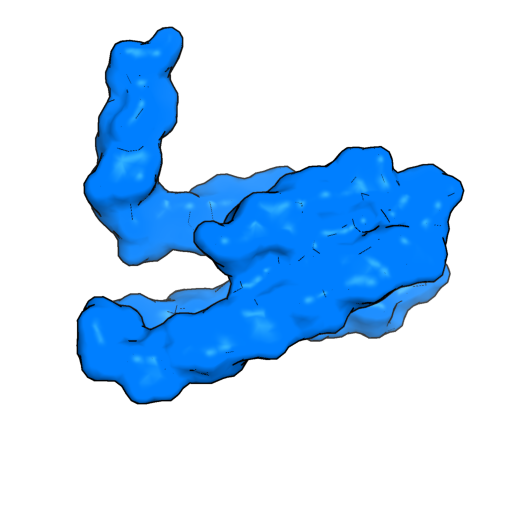A O 1
ATOM 650 N N . MET A 1 82 ? -2.781 17.680 9.515 1.00 73.94 82 MET A N 1
ATOM 651 C CA . MET A 1 82 ? -1.394 18.149 9.623 1.00 73.94 82 MET A CA 1
ATOM 652 C C . MET A 1 82 ? -0.841 18.626 8.276 1.00 73.94 82 MET A C 1
ATOM 654 O O . MET A 1 82 ? -0.109 19.606 8.243 1.00 73.94 82 MET A O 1
ATOM 658 N N . LEU A 1 83 ? -1.235 17.996 7.166 1.00 67.81 83 LEU A N 1
ATOM 659 C CA . LEU A 1 83 ? -0.773 18.383 5.828 1.00 67.81 83 LEU A CA 1
ATOM 660 C C . LEU A 1 83 ? -1.460 19.629 5.268 1.00 67.81 83 LEU A C 1
ATOM 662 O O . LEU A 1 83 ? -0.853 20.342 4.485 1.00 67.81 83 LEU A O 1
ATOM 666 N N . LYS A 1 84 ? -2.700 19.920 5.680 1.00 65.31 84 LYS A N 1
ATOM 667 C CA . LYS A 1 84 ? -3.416 21.146 5.277 1.00 65.31 84 LYS A CA 1
ATOM 668 C C . LYS A 1 84 ? -2.983 22.413 6.025 1.00 65.31 84 LYS A C 1
ATOM 670 O O . LYS A 1 84 ? -3.469 23.491 5.699 1.00 65.31 84 LYS A O 1
ATOM 675 N N . LYS A 1 85 ? -2.169 22.283 7.075 1.00 56.50 85 LYS A N 1
ATOM 676 C CA . LYS A 1 85 ? -1.680 23.412 7.884 1.00 56.50 85 LYS A CA 1
ATOM 677 C C . LYS A 1 85 ? -0.311 23.942 7.440 1.00 56.50 85 LYS A C 1
ATOM 679 O O . LYS A 1 85 ? 0.142 24.921 8.026 1.00 56.50 85 LYS A O 1
ATOM 684 N N . ASN A 1 86 ? 0.300 23.321 6.435 1.00 44.62 86 ASN A N 1
ATOM 685 C CA . ASN A 1 86 ? 1.514 23.783 5.760 1.00 44.62 86 ASN A CA 1
ATOM 686 C C . ASN A 1 86 ? 1.162 24.300 4.364 1.00 44.62 86 ASN A C 1
ATOM 688 O O . ASN A 1 86 ? 1.948 25.119 3.849 1.00 44.62 86 ASN A O 1
#

Foldseek 3Di:
DLLVLLVQLQVCQVPQVSNLVSLVVSLVVLVVVLPDPVCVVVNVVSVVLSVVSVVQNPDPGHDHSVVSSVSVQVSDVVSVVVVVVD

pLDDT: mean 90.45, std 9.94, range [44.62, 98.25]

Secondary structure (DSSP, 8-state):
-HHHHHHHHHHTTTSHHHHHHHHHHHHHHHHHHHTSGGGGGGHHHHHHHHHHHHHHHHSSS----HHHHHHHHTT-HHHHHHHTT-

Sequence (86 aa):
MALNELNRAQNMQSVALEYKRALERCLELVDLMSAQPVWRPALRELRRGREMIARLYAAPAPLPTLSLQNALLQLDPTAWKMLKKN

Mean predicted aligned error: 4.01 Å